Protein AF-A0A7C3M9N6-F1 (afdb_monomer)

Radius of gyration: 20.88 Å; Cα contacts (8 Å, |Δi|>4): 88; chains: 1; bounding box: 47×22×59 Å

Structure (mmCIF, N/CA/C/O backbone):
data_AF-A0A7C3M9N6-F1
#
_entry.id   AF-A0A7C3M9N6-F1
#
loop_
_atom_site.group_PDB
_atom_site.id
_atom_site.type_symbol
_atom_site.label_atom_id
_atom_site.label_alt_id
_atom_site.label_comp_id
_atom_site.label_asym_id
_atom_site.label_entity_id
_atom_site.label_seq_id
_atom_site.pdbx_PDB_ins_code
_atom_site.Cartn_x
_atom_site.Cartn_y
_atom_site.Cartn_z
_atom_site.occupancy
_atom_site.B_iso_or_equiv
_atom_site.auth_seq_id
_atom_site.auth_comp_id
_atom_site.auth_asym_id
_atom_site.auth_atom_id
_atom_site.pdbx_PDB_model_num
ATOM 1 N N . MET A 1 1 ? -21.839 -8.229 -10.566 1.00 61.47 1 MET A N 1
ATOM 2 C CA . MET A 1 1 ? -20.600 -8.918 -10.132 1.00 61.47 1 MET A CA 1
ATOM 3 C C . MET A 1 1 ? -20.954 -9.689 -8.872 1.00 61.47 1 MET A C 1
ATOM 5 O O . MET A 1 1 ? -21.576 -9.100 -7.994 1.00 61.47 1 MET A O 1
ATOM 9 N N . ARG A 1 2 ? -20.660 -10.991 -8.810 1.00 72.00 2 ARG A N 1
ATOM 10 C CA . ARG A 1 2 ? -21.024 -11.834 -7.659 1.00 72.00 2 ARG A CA 1
ATOM 11 C C . ARG A 1 2 ? -20.464 -11.207 -6.368 1.00 72.00 2 ARG A C 1
ATOM 13 O O . ARG A 1 2 ? -19.326 -10.745 -6.379 1.00 72.00 2 ARG A O 1
ATOM 20 N N . TYR A 1 3 ? -21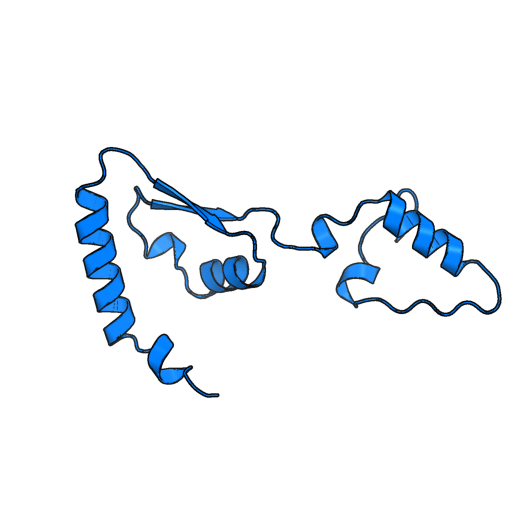.275 -11.160 -5.311 1.00 78.06 3 TYR A N 1
ATOM 21 C CA . TYR A 1 3 ? -20.944 -10.644 -3.972 1.00 78.06 3 TYR A CA 1
ATOM 22 C C . TYR A 1 3 ? -20.829 -9.122 -3.763 1.00 78.06 3 TYR A C 1
ATOM 24 O O . TYR A 1 3 ? -20.570 -8.700 -2.637 1.00 78.06 3 TYR A O 1
ATOM 32 N N . ILE A 1 4 ? -21.036 -8.272 -4.778 1.00 81.88 4 ILE A N 1
ATOM 33 C CA . ILE A 1 4 ? -21.006 -6.812 -4.544 1.00 81.88 4 ILE A CA 1
ATOM 34 C C . ILE A 1 4 ? -22.109 -6.386 -3.575 1.00 81.88 4 ILE A C 1
ATOM 36 O O . ILE A 1 4 ? -21.821 -5.659 -2.627 1.00 81.88 4 ILE A O 1
ATOM 40 N N . ASP A 1 5 ? -23.340 -6.834 -3.805 1.00 83.81 5 ASP A N 1
ATOM 41 C CA . ASP A 1 5 ? -24.492 -6.378 -3.024 1.00 83.81 5 ASP A CA 1
ATOM 42 C C . ASP A 1 5 ? -24.434 -6.909 -1.585 1.00 83.81 5 ASP A C 1
ATOM 44 O O . ASP A 1 5 ? -24.685 -6.172 -0.637 1.00 83.81 5 ASP A O 1
ATOM 48 N N . GLU A 1 6 ? -23.982 -8.154 -1.409 1.00 86.31 6 GLU A N 1
ATOM 49 C CA . GLU A 1 6 ? -23.829 -8.795 -0.098 1.00 86.31 6 GLU A CA 1
ATOM 50 C C . GLU A 1 6 ? -22.754 -8.117 0.771 1.00 86.31 6 GLU A C 1
ATOM 52 O O . GLU A 1 6 ? -22.990 -7.835 1.947 1.00 86.31 6 GLU A O 1
ATOM 57 N N . PHE A 1 7 ? -21.576 -7.813 0.208 1.00 87.88 7 PHE A N 1
ATOM 58 C CA . PHE A 1 7 ? -20.484 -7.177 0.961 1.00 87.88 7 PHE A CA 1
ATOM 59 C C . PHE A 1 7 ? -20.611 -5.654 1.071 1.00 87.88 7 PHE A C 1
ATOM 61 O O . PHE A 1 7 ? -19.875 -5.037 1.843 1.00 87.88 7 PHE A O 1
ATOM 68 N N . ARG A 1 8 ? -21.531 -5.034 0.324 1.00 88.38 8 ARG A N 1
ATOM 69 C CA . ARG A 1 8 ? -21.833 -3.596 0.419 1.00 88.38 8 ARG A CA 1
ATOM 70 C C . ARG A 1 8 ? -23.172 -3.300 1.083 1.00 88.38 8 ARG A C 1
ATOM 72 O O . ARG A 1 8 ? -23.584 -2.142 1.089 1.00 88.38 8 ARG A O 1
ATOM 79 N N . ASP A 1 9 ? -23.816 -4.304 1.673 1.00 92.56 9 ASP A N 1
ATOM 80 C CA . ASP A 1 9 ? -25.053 -4.119 2.422 1.00 92.56 9 ASP A CA 1
ATOM 81 C C . ASP A 1 9 ? -24.828 -3.210 3.652 1.00 92.56 9 ASP A C 1
ATOM 83 O O . ASP A 1 9 ? -24.096 -3.578 4.585 1.00 92.56 9 ASP A O 1
ATOM 87 N N . PRO A 1 10 ? -25.486 -2.036 3.717 1.00 93.31 10 PRO A N 1
ATOM 88 C CA . PRO A 1 10 ? -25.356 -1.125 4.848 1.00 93.31 10 PRO A CA 1
ATOM 89 C C . PRO A 1 10 ? -25.765 -1.751 6.184 1.00 93.31 10 PRO A C 1
ATOM 91 O O . PRO A 1 10 ? -25.232 -1.359 7.226 1.00 93.31 10 PRO A O 1
ATOM 94 N N . SER A 1 11 ? -26.708 -2.701 6.187 1.00 95.19 11 SER A N 1
ATOM 95 C CA . SER A 1 11 ? -27.179 -3.330 7.427 1.00 95.19 11 SER A CA 1
ATOM 96 C C . SER A 1 11 ? -26.093 -4.218 8.047 1.00 95.19 11 SER A C 1
ATOM 98 O O . SER A 1 11 ? -25.813 -4.125 9.248 1.00 95.19 11 SER A O 1
ATOM 100 N N . SER A 1 12 ? -25.405 -5.000 7.212 1.00 93.69 12 SER A N 1
ATOM 101 C CA . SER A 1 12 ? -24.267 -5.832 7.587 1.00 93.69 12 SER A CA 1
ATOM 102 C C . SER A 1 12 ? -23.095 -4.990 8.092 1.00 93.69 12 SER A C 1
ATOM 104 O O . SER A 1 12 ? -22.555 -5.270 9.165 1.00 93.69 12 SER A O 1
ATOM 106 N N . ILE A 1 13 ? -22.770 -3.895 7.398 1.00 94.31 13 ILE A N 1
ATOM 107 C CA . ILE A 1 13 ? -21.684 -2.982 7.788 1.00 94.31 13 ILE A CA 1
ATOM 108 C C . ILE A 1 13 ? -21.970 -2.332 9.149 1.00 94.31 13 ILE A C 1
ATOM 110 O O . ILE A 1 13 ? -21.109 -2.333 10.030 1.00 94.31 13 ILE A O 1
ATOM 114 N N . LYS A 1 14 ? -23.193 -1.827 9.375 1.00 95.69 14 LYS A N 1
ATOM 115 C CA . LYS A 1 14 ? -23.588 -1.252 10.676 1.00 95.69 14 LYS A CA 1
ATOM 116 C C . LYS A 1 14 ? -23.459 -2.269 11.810 1.00 95.69 14 LYS A C 1
ATOM 118 O O . LYS A 1 14 ? -22.983 -1.922 12.892 1.00 95.69 14 LYS A O 1
ATOM 123 N N . ARG A 1 15 ? -23.848 -3.526 11.565 1.00 97.00 15 ARG A N 1
ATOM 124 C CA . ARG A 1 15 ? -23.701 -4.618 12.538 1.00 97.00 15 ARG A CA 1
ATOM 125 C C . ARG A 1 15 ? -22.229 -4.899 12.849 1.00 97.00 15 ARG A C 1
ATOM 127 O O . ARG A 1 15 ? -21.877 -4.991 14.020 1.00 97.00 15 ARG A O 1
ATOM 134 N N . GLN A 1 16 ? -21.372 -4.973 11.831 1.00 96.19 16 GLN A N 1
ATOM 135 C CA . GLN A 1 16 ? -19.930 -5.172 12.017 1.00 96.19 16 GLN A CA 1
ATOM 136 C C . GLN A 1 16 ? -19.294 -4.030 12.813 1.00 96.19 16 GLN A C 1
ATOM 138 O O . GLN A 1 16 ? -18.566 -4.289 13.767 1.00 96.19 16 GLN A O 1
ATOM 143 N N . LEU A 1 17 ? -19.613 -2.774 12.487 1.00 96.88 17 LEU A N 1
ATOM 144 C CA . LEU A 1 17 ? -19.105 -1.619 13.229 1.00 96.88 17 LEU A CA 1
ATOM 145 C C . LEU A 1 17 ? -19.534 -1.652 14.698 1.00 96.88 17 LEU A C 1
ATOM 147 O O . LEU A 1 17 ? -18.718 -1.358 15.569 1.00 96.88 17 LEU A O 1
ATOM 151 N N . LYS A 1 18 ? -20.778 -2.045 14.998 1.00 98.00 18 LYS A N 1
ATOM 152 C CA . LYS A 1 18 ? -21.246 -2.189 16.385 1.00 98.00 18 LYS A CA 1
ATOM 153 C C . LYS A 1 18 ? -20.410 -3.209 17.162 1.00 98.00 18 LYS A C 1
ATOM 155 O O . LYS A 1 18 ? -19.982 -2.918 18.278 1.00 98.00 18 LYS A O 1
ATOM 160 N N . GLU A 1 19 ? -20.140 -4.368 16.568 1.00 98.19 19 GLU A N 1
ATOM 161 C CA . GLU A 1 19 ? -19.309 -5.390 17.210 1.00 98.19 19 GLU A CA 1
ATOM 162 C C . GLU A 1 19 ? -17.854 -4.936 17.357 1.00 98.19 19 GLU A C 1
ATOM 164 O O . GLU A 1 19 ? -17.275 -5.106 18.428 1.00 98.19 19 GLU A O 1
ATOM 169 N N . ILE A 1 20 ? -17.282 -4.278 16.344 1.00 97.81 20 ILE A N 1
ATOM 170 C CA . ILE A 1 20 ? -15.929 -3.706 16.424 1.00 97.81 20 ILE A CA 1
ATOM 171 C C . ILE A 1 20 ? -15.833 -2.700 17.576 1.00 97.81 20 ILE A C 1
ATOM 173 O O . ILE A 1 20 ? -14.896 -2.790 18.363 1.00 97.81 20 ILE A O 1
ATOM 177 N N . ASN A 1 21 ? -16.804 -1.790 17.725 1.00 97.69 21 ASN A N 1
ATOM 178 C CA . ASN A 1 21 ? -16.837 -0.834 18.841 1.00 97.69 21 ASN A CA 1
ATOM 179 C C . ASN A 1 21 ? -16.870 -1.556 20.198 1.00 97.69 21 ASN A C 1
ATOM 181 O O . ASN A 1 21 ? -16.042 -1.280 21.063 1.00 97.69 21 ASN A O 1
ATOM 185 N N . LYS A 1 22 ? -17.753 -2.551 20.350 1.00 98.12 22 LYS A N 1
ATOM 186 C CA . LYS A 1 22 ? -17.882 -3.343 21.584 1.00 98.12 22 LYS A CA 1
ATOM 187 C C . LYS A 1 22 ? -16.603 -4.100 21.950 1.00 98.12 22 LYS A C 1
ATOM 189 O O . LYS A 1 22 ? -16.299 -4.257 23.131 1.00 98.12 22 LYS A O 1
ATOM 194 N N . GLN A 1 23 ? -15.875 -4.629 20.966 1.00 97.69 23 GLN A N 1
ATOM 195 C CA . GLN A 1 23 ? -14.594 -5.292 21.230 1.00 97.69 23 GLN A CA 1
ATOM 196 C C . GLN A 1 23 ? -13.492 -4.276 21.520 1.00 97.69 23 GLN A C 1
ATOM 198 O O . GLN A 1 23 ? -12.665 -4.511 22.397 1.00 97.69 23 GLN A O 1
ATOM 203 N N . ALA A 1 24 ? -13.506 -3.134 20.832 1.00 97.50 24 ALA A N 1
ATOM 204 C CA . ALA A 1 24 ? -12.509 -2.093 21.009 1.00 97.50 24 ALA A CA 1
ATOM 205 C C . ALA A 1 24 ? -12.514 -1.504 22.427 1.00 97.50 24 ALA A C 1
ATOM 207 O O . ALA A 1 24 ? -11.442 -1.223 22.954 1.00 97.50 24 ALA A O 1
ATOM 208 N N . GLU A 1 25 ? -13.677 -1.377 23.072 1.00 97.06 25 GLU A N 1
ATOM 209 C CA . GLU A 1 25 ? -13.798 -0.925 24.472 1.00 97.06 25 GLU A CA 1
ATOM 210 C C . GLU A 1 25 ? -13.065 -1.827 25.477 1.00 97.06 25 GLU A C 1
ATOM 212 O O . GLU A 1 25 ? -12.673 -1.372 26.547 1.00 97.06 25 GLU A O 1
ATOM 217 N N . LYS A 1 26 ? -12.866 -3.106 25.140 1.00 97.50 26 LYS A N 1
ATOM 218 C CA . LYS A 1 26 ? -12.229 -4.098 26.018 1.00 97.50 26 LYS A CA 1
ATOM 219 C C . LYS A 1 26 ? -10.718 -4.189 25.828 1.00 97.50 26 LYS A C 1
ATOM 221 O O . LYS A 1 26 ? -10.063 -4.950 26.538 1.00 97.50 26 LYS A O 1
ATOM 226 N N . LEU A 1 27 ? -10.168 -3.486 24.838 1.00 97.06 27 LEU A N 1
ATOM 227 C CA . LEU A 1 27 ? -8.745 -3.553 24.537 1.00 97.06 27 LEU A CA 1
ATOM 228 C C . LEU A 1 27 ? -7.949 -2.791 25.606 1.00 97.06 27 LEU A C 1
ATOM 230 O O . LEU A 1 27 ? -8.260 -1.631 25.877 1.00 97.06 27 LEU A O 1
ATOM 234 N N . PRO A 1 28 ? -6.891 -3.392 26.178 1.00 96.69 28 PRO A N 1
ATOM 235 C CA . PRO A 1 28 ? -6.077 -2.740 27.203 1.00 96.69 28 PRO A CA 1
ATOM 236 C C . PRO A 1 28 ? -5.206 -1.606 26.639 1.00 96.69 28 PRO A C 1
ATOM 238 O O . PRO A 1 28 ? -4.692 -0.782 27.391 1.00 96.69 28 PRO A O 1
ATOM 241 N N . SER A 1 29 ? -5.014 -1.565 25.319 1.00 96.88 29 SER A N 1
ATOM 242 C CA . SER A 1 29 ? -4.188 -0.580 24.625 1.00 96.88 29 SER A CA 1
ATOM 243 C C . SER A 1 29 ? -4.659 -0.373 23.177 1.00 96.88 29 SER A C 1
ATOM 245 O O . SER A 1 29 ? -5.420 -1.189 22.646 1.00 96.88 29 SER A O 1
ATOM 247 N N . PRO A 1 30 ? -4.241 0.724 22.514 1.00 97.38 30 PRO A N 1
ATOM 248 C CA . PRO A 1 30 ? -4.540 0.938 21.104 1.00 97.38 30 PRO A CA 1
ATOM 249 C C . PRO A 1 30 ? -3.968 -0.163 20.203 1.00 97.38 30 PRO A C 1
ATOM 251 O O . PRO A 1 30 ? -2.822 -0.579 20.368 1.00 97.38 30 PRO A O 1
ATOM 254 N N . VAL A 1 31 ? -4.749 -0.579 19.206 1.00 97.94 31 VAL A N 1
ATOM 255 C CA . VAL A 1 31 ? -4.355 -1.573 18.200 1.00 97.94 31 VAL A CA 1
ATOM 256 C C . VAL A 1 31 ? -4.003 -0.877 16.896 1.00 97.94 31 VAL A C 1
ATOM 258 O O . VAL A 1 31 ? -4.732 -0.006 16.420 1.00 97.94 31 VAL A O 1
ATOM 261 N N . TYR A 1 32 ? -2.900 -1.306 16.292 1.00 97.81 32 TYR A N 1
ATOM 262 C CA . TYR A 1 32 ? -2.426 -0.824 15.003 1.00 97.81 32 TYR A CA 1
ATOM 263 C C . TYR A 1 32 ? -2.542 -1.951 13.979 1.00 97.81 32 TYR A C 1
ATOM 265 O O . TYR A 1 32 ? -1.942 -3.009 14.142 1.00 97.81 32 TYR A O 1
ATOM 273 N N . LEU A 1 33 ? -3.332 -1.727 12.934 1.00 97.38 33 LEU A N 1
ATOM 274 C CA . LEU A 1 33 ? -3.541 -2.672 11.842 1.00 97.38 33 LEU A CA 1
ATOM 275 C C . LEU A 1 33 ? -2.881 -2.107 10.592 1.00 97.38 33 LEU A C 1
ATOM 277 O O . LEU A 1 33 ? -3.303 -1.065 10.089 1.00 97.38 33 LEU A O 1
ATOM 281 N N . MET A 1 34 ? -1.847 -2.782 10.103 1.00 97.88 34 MET A N 1
ATOM 282 C CA . MET A 1 34 ? -1.182 -2.405 8.863 1.00 97.88 34 MET A CA 1
ATOM 283 C C . MET A 1 34 ? -1.748 -3.207 7.696 1.00 97.88 34 MET A C 1
ATOM 285 O O . MET A 1 34 ? -1.784 -4.434 7.740 1.00 97.88 34 MET A O 1
ATOM 289 N N . GLU A 1 35 ? -2.158 -2.510 6.641 1.00 97.56 35 GLU A N 1
ATOM 290 C CA . GLU A 1 35 ? -2.411 -3.120 5.338 1.00 97.56 35 GLU A CA 1
ATOM 291 C C . GLU A 1 35 ? -1.216 -2.902 4.405 1.00 97.56 35 GLU A C 1
ATOM 293 O O . GLU A 1 35 ? -0.483 -1.925 4.543 1.00 97.56 35 GLU A O 1
ATOM 298 N N . VAL A 1 36 ? -1.005 -3.838 3.481 1.00 97.62 36 VAL A N 1
ATOM 299 C CA . VAL A 1 36 ? 0.092 -3.823 2.498 1.00 97.62 36 VAL A CA 1
ATOM 300 C C . VAL A 1 36 ? -0.452 -4.044 1.086 1.00 97.62 36 VAL A C 1
ATOM 302 O O . VAL A 1 36 ? 0.099 -4.802 0.292 1.00 97.62 36 VAL A O 1
ATOM 305 N N . CYS A 1 37 ? -1.579 -3.40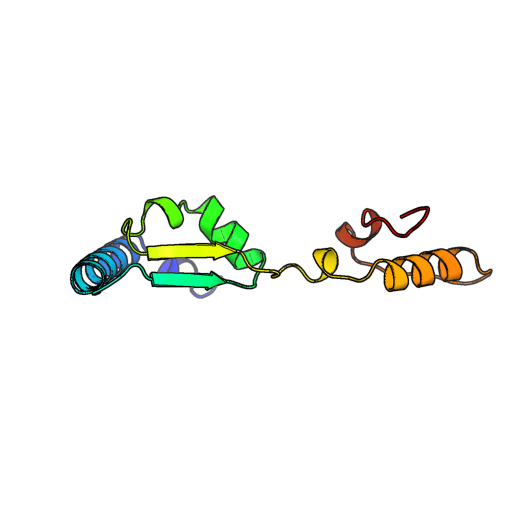8 0.765 1.00 97.94 37 CYS A N 1
ATOM 306 C CA . CYS A 1 37 ? -2.209 -3.502 -0.547 1.00 97.94 37 CYS A CA 1
ATOM 307 C C . CYS A 1 37 ? -2.796 -2.148 -0.949 1.00 97.94 37 CYS A C 1
ATOM 309 O O . CYS A 1 37 ? -3.783 -1.697 -0.368 1.00 97.94 37 CYS A O 1
ATOM 311 N N . GLY A 1 38 ? -2.277 -1.542 -2.023 1.00 96.50 38 GLY A N 1
ATOM 312 C CA . GLY A 1 38 ? -2.770 -0.244 -2.505 1.00 96.50 38 GLY A CA 1
ATOM 313 C C . GLY A 1 38 ? -4.287 -0.201 -2.761 1.00 96.50 38 GLY A C 1
ATOM 314 O O . GLY A 1 38 ? -4.933 0.826 -2.547 1.00 96.50 38 GLY A O 1
ATOM 315 N N . THR A 1 39 ? -4.903 -1.328 -3.139 1.00 96.81 39 THR A N 1
ATOM 316 C CA . THR A 1 39 ? -6.364 -1.425 -3.292 1.00 96.81 39 THR A CA 1
ATOM 317 C C . THR A 1 39 ? -7.102 -1.301 -1.955 1.00 96.81 39 THR A C 1
ATOM 319 O O . THR A 1 39 ? -8.152 -0.657 -1.906 1.00 96.81 39 THR A O 1
ATOM 322 N N . HIS A 1 40 ? -6.558 -1.843 -0.861 1.00 97.56 40 HIS A N 1
ATOM 323 C CA . HIS A 1 40 ? -7.092 -1.612 0.483 1.00 97.56 40 HIS A CA 1
ATOM 324 C C . HIS A 1 40 ? -6.879 -0.166 0.926 1.00 97.56 40 HIS A C 1
ATOM 326 O O . HIS A 1 40 ? -7.832 0.436 1.420 1.00 97.56 40 HIS A O 1
ATOM 332 N N . THR A 1 41 ? -5.703 0.425 0.680 1.00 97.06 41 THR A N 1
ATOM 333 C CA . THR A 1 41 ? -5.463 1.855 0.941 1.00 97.06 41 THR A CA 1
ATOM 334 C C . THR A 1 41 ? -6.538 2.725 0.279 1.00 97.06 41 THR A C 1
ATOM 336 O O . THR A 1 41 ? -7.149 3.577 0.932 1.00 97.06 41 THR A O 1
ATOM 339 N N . MET A 1 42 ? -6.824 2.466 -1.005 1.00 96.94 42 MET A N 1
ATOM 340 C CA . MET A 1 42 ? -7.846 3.186 -1.766 1.00 96.94 42 MET A CA 1
ATOM 341 C C . MET A 1 42 ? -9.247 2.951 -1.200 1.00 96.94 42 MET A C 1
ATOM 343 O O . MET A 1 42 ? -9.980 3.9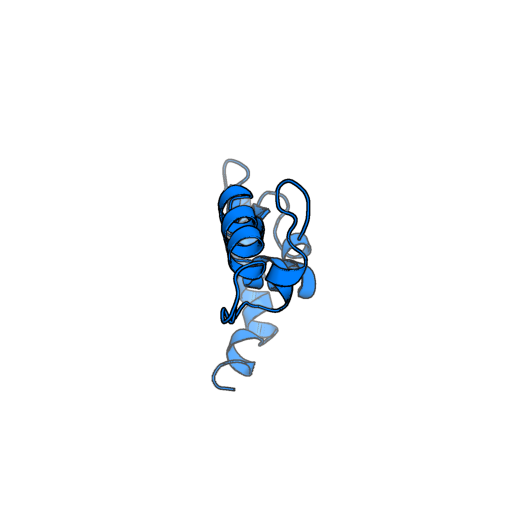15 -0.991 1.00 96.94 42 MET A O 1
ATOM 347 N N . ALA A 1 43 ? -9.618 1.703 -0.899 1.00 95.69 43 ALA A N 1
ATOM 348 C CA . ALA A 1 43 ? -10.925 1.387 -0.322 1.00 95.69 43 ALA A CA 1
ATOM 349 C C . ALA A 1 43 ? -11.132 2.063 1.045 1.00 95.69 43 ALA A C 1
ATOM 351 O O . ALA A 1 43 ? -12.186 2.649 1.292 1.00 95.69 43 ALA A O 1
ATOM 352 N N . ILE A 1 44 ? -10.111 2.048 1.906 1.00 96.62 44 ILE A N 1
ATOM 353 C CA . ILE A 1 44 ? -10.125 2.698 3.221 1.00 96.62 44 ILE A CA 1
ATOM 354 C C . ILE A 1 44 ? -10.385 4.200 3.088 1.00 96.62 44 ILE A C 1
ATOM 356 O O . ILE A 1 44 ? -11.217 4.737 3.824 1.00 96.62 44 ILE A O 1
ATOM 360 N N . GLY A 1 45 ? -9.695 4.871 2.160 1.00 95.69 45 GLY A N 1
ATOM 361 C CA . GLY A 1 45 ? -9.888 6.298 1.896 1.00 95.69 45 GLY A CA 1
ATOM 362 C C . GLY A 1 45 ? -11.252 6.597 1.274 1.00 95.69 45 GLY A C 1
ATOM 363 O O . GLY A 1 45 ? -11.991 7.440 1.776 1.00 95.69 45 GLY A O 1
ATOM 364 N N . ARG A 1 46 ? -11.619 5.855 0.225 1.00 95.81 46 ARG A N 1
ATOM 365 C CA . ARG A 1 46 ? -12.864 6.036 -0.534 1.00 95.81 46 ARG A CA 1
ATOM 366 C C . ARG A 1 46 ? -14.117 5.869 0.322 1.00 95.81 46 ARG A C 1
ATOM 368 O O . ARG A 1 46 ? -15.081 6.598 0.119 1.00 95.81 46 ARG A O 1
ATOM 375 N N . PHE A 1 47 ? -14.120 4.901 1.237 1.00 94.19 47 PHE A N 1
ATOM 376 C CA . PHE A 1 47 ? -15.280 4.594 2.079 1.00 94.19 47 PHE A CA 1
ATOM 377 C C . PHE A 1 47 ? -15.195 5.200 3.486 1.00 94.19 47 PHE A C 1
ATOM 379 O O . PHE A 1 47 ? -16.048 4.910 4.320 1.00 94.19 47 PHE A O 1
ATOM 386 N N . GLY A 1 48 ? -14.180 6.024 3.773 1.00 95.12 48 GLY A N 1
ATOM 387 C CA . GLY A 1 48 ? -14.043 6.682 5.075 1.00 95.12 48 GLY A CA 1
ATOM 388 C C . GLY A 1 48 ? -13.893 5.706 6.249 1.00 95.12 48 GLY A C 1
ATOM 389 O O . GLY A 1 48 ? -14.345 5.983 7.361 1.00 95.12 48 GLY A O 1
ATOM 390 N N . ILE A 1 49 ? -13.272 4.541 6.023 1.00 96.00 49 ILE A N 1
ATOM 391 C CA . ILE A 1 49 ? -13.178 3.474 7.036 1.00 96.00 49 ILE A CA 1
ATOM 392 C C . ILE A 1 49 ? -12.392 3.960 8.263 1.00 96.00 49 ILE A C 1
ATOM 394 O O . ILE A 1 49 ? -12.727 3.611 9.392 1.00 96.00 49 ILE A O 1
ATOM 398 N N . ARG A 1 50 ? -11.390 4.831 8.067 1.00 95.56 50 ARG A N 1
ATOM 399 C CA . ARG A 1 50 ? -10.605 5.430 9.165 1.00 95.56 50 ARG A CA 1
ATOM 400 C C . ARG A 1 50 ? -11.482 6.202 10.148 1.00 95.56 50 ARG A C 1
ATOM 402 O O . ARG A 1 50 ? -11.226 6.148 11.344 1.00 95.56 50 ARG A O 1
ATOM 409 N N . GLN A 1 51 ? -12.484 6.920 9.645 1.00 95.44 51 GLN A N 1
ATOM 410 C CA . GLN A 1 51 ? -13.403 7.716 10.456 1.00 95.44 51 GLN A CA 1
ATOM 411 C C . GLN A 1 51 ? -14.494 6.856 11.103 1.00 95.44 51 GLN A C 1
ATOM 413 O O . GLN A 1 51 ? -15.002 7.220 12.159 1.00 95.44 51 GLN A O 1
ATOM 418 N N . ALA A 1 52 ? -14.850 5.727 10.485 1.00 95.62 52 ALA A N 1
ATOM 419 C CA . ALA A 1 52 ? -15.859 4.809 11.008 1.00 95.62 52 ALA A CA 1
ATOM 420 C C . ALA A 1 52 ? -15.351 3.938 12.172 1.00 95.62 52 ALA A C 1
ATOM 422 O O . ALA A 1 52 ? -16.154 3.453 12.971 1.00 95.62 52 ALA A O 1
ATOM 423 N N . LEU A 1 53 ? -14.037 3.708 12.263 1.00 97.06 53 LEU A N 1
ATOM 424 C CA . LEU A 1 53 ? -13.438 2.878 13.306 1.00 97.06 53 LEU A CA 1
ATOM 425 C C . LEU A 1 53 ? -13.276 3.626 14.649 1.00 97.06 53 LEU A C 1
ATOM 427 O O . LEU A 1 53 ? -13.062 4.841 14.667 1.00 97.06 53 LEU A O 1
ATOM 431 N N . PRO A 1 54 ? -13.312 2.902 15.785 1.00 97.19 54 PRO A N 1
ATOM 432 C CA . PRO A 1 54 ? -12.997 3.443 17.107 1.00 97.19 54 PRO A CA 1
ATOM 433 C C . PRO A 1 54 ? -11.628 4.134 17.163 1.00 97.19 54 PRO A C 1
ATOM 435 O O . PRO A 1 54 ? -10.663 3.683 16.548 1.00 97.19 54 PRO A O 1
ATOM 438 N N . LYS A 1 55 ? -11.495 5.191 17.979 1.00 95.75 55 LYS A N 1
ATOM 439 C CA . LYS A 1 55 ? -10.253 5.990 18.071 1.00 95.75 55 LYS A CA 1
ATOM 440 C C . LYS A 1 55 ? -9.017 5.183 18.491 1.00 95.75 55 LYS A C 1
ATOM 442 O O . LYS A 1 55 ? -7.907 5.596 18.146 1.00 95.75 55 LYS A O 1
ATOM 447 N N . ASN A 1 56 ? -9.196 4.089 19.232 1.00 97.31 56 ASN A N 1
ATOM 448 C CA . ASN A 1 56 ? -8.133 3.191 19.688 1.00 97.31 56 ASN A CA 1
ATOM 449 C C . ASN A 1 56 ? -7.766 2.100 18.666 1.00 97.31 56 ASN A C 1
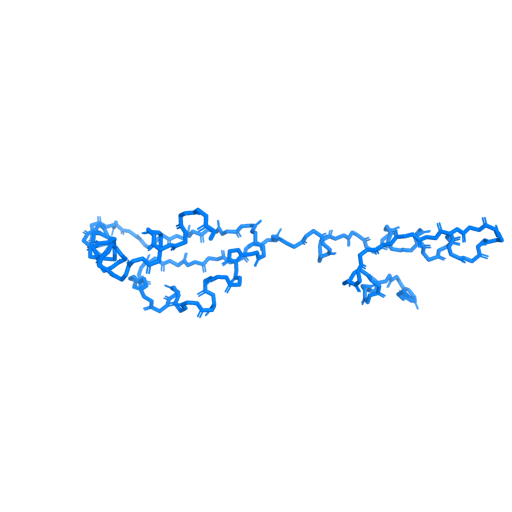ATOM 451 O O . ASN A 1 56 ? -6.863 1.317 18.939 1.00 97.31 56 ASN A O 1
ATOM 455 N N . ILE A 1 57 ? -8.400 2.066 17.492 1.00 97.88 57 ILE A N 1
ATOM 456 C CA . ILE A 1 57 ? -7.970 1.252 16.352 1.00 97.88 57 ILE A CA 1
ATOM 457 C C . ILE A 1 57 ? -7.364 2.185 15.303 1.00 97.88 57 ILE A C 1
ATOM 459 O O . ILE A 1 57 ? -8.010 3.107 14.804 1.00 97.88 57 ILE A O 1
ATOM 463 N N . LYS A 1 58 ? -6.096 1.962 14.962 1.00 97.06 58 LYS A N 1
ATOM 464 C CA . LYS A 1 58 ? -5.347 2.756 13.987 1.00 97.06 58 LYS A CA 1
ATOM 465 C C . LYS A 1 58 ? -5.047 1.917 12.759 1.00 97.06 58 LYS A C 1
ATOM 467 O O . LYS A 1 58 ? -4.416 0.873 12.857 1.00 97.06 58 LYS A O 1
ATOM 472 N N . LEU A 1 59 ? -5.466 2.401 11.595 1.00 97.44 59 LEU A N 1
ATOM 473 C CA . LEU A 1 59 ? -5.072 1.815 10.317 1.00 97.44 59 LEU A CA 1
ATOM 474 C C . LEU A 1 59 ? -3.757 2.444 9.848 1.00 97.44 59 LEU A C 1
ATOM 476 O O . LEU A 1 59 ? -3.650 3.670 9.776 1.00 97.44 59 LEU A O 1
ATOM 480 N N . ILE A 1 60 ? -2.782 1.623 9.484 1.00 96.94 60 ILE A N 1
ATOM 481 C CA . ILE A 1 60 ? -1.509 2.041 8.892 1.00 96.94 60 ILE A CA 1
ATOM 482 C C . ILE A 1 60 ? -1.470 1.524 7.455 1.00 96.94 60 ILE A C 1
ATOM 484 O O . ILE A 1 60 ? -1.816 0.375 7.198 1.00 96.94 60 IL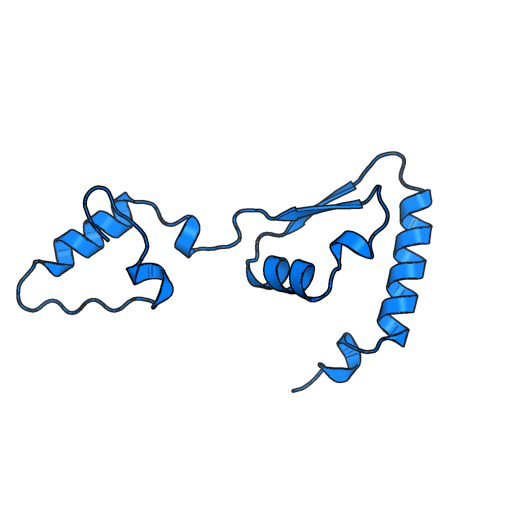E A O 1
ATOM 488 N N . SER A 1 61 ? -1.053 2.377 6.523 1.00 96.44 61 SER A N 1
ATOM 489 C CA . SER A 1 61 ? -0.799 1.962 5.144 1.00 96.44 61 SER A CA 1
ATOM 490 C C . SER A 1 61 ? 0.684 1.676 4.990 1.00 96.44 61 SER A C 1
ATOM 492 O O . SER A 1 61 ? 1.508 2.577 5.128 1.00 96.44 61 SER A O 1
ATOM 494 N N . GLY A 1 62 ? 1.009 0.403 4.800 1.00 96.62 62 GLY A N 1
ATOM 495 C CA . GLY A 1 62 ? 2.360 -0.078 4.558 1.00 96.62 62 GLY A CA 1
ATOM 496 C C . GLY A 1 62 ? 2.747 -0.015 3.075 1.00 96.62 62 GLY A C 1
ATOM 497 O O . GLY A 1 62 ? 2.011 0.537 2.251 1.00 96.62 62 GLY A O 1
ATOM 498 N N . PRO A 1 63 ? 3.901 -0.598 2.708 1.00 96.62 63 PRO A N 1
ATOM 499 C CA . PRO A 1 63 ? 4.427 -0.586 1.342 1.00 96.62 63 PRO A CA 1
ATOM 500 C C . PRO A 1 63 ? 3.673 -1.567 0.420 1.00 96.62 63 PRO A C 1
ATOM 502 O O . PRO A 1 63 ? 4.201 -2.589 -0.000 1.00 96.62 63 PRO A O 1
ATOM 505 N N . GLY A 1 64 ? 2.410 -1.265 0.112 1.00 95.81 64 GLY A N 1
ATOM 506 C CA . GLY A 1 64 ? 1.520 -2.113 -0.695 1.00 95.81 64 GLY A CA 1
ATOM 507 C C . GLY A 1 64 ? 1.501 -1.827 -2.199 1.00 95.81 64 GLY A C 1
ATOM 508 O O . GLY A 1 64 ? 0.593 -2.288 -2.891 1.00 95.81 64 GLY A O 1
ATOM 509 N N . CYS A 1 65 ? 2.437 -1.013 -2.690 1.00 96.75 65 CYS A N 1
ATOM 510 C CA . CYS A 1 65 ? 2.530 -0.584 -4.083 1.00 96.75 65 CYS A CA 1
ATOM 511 C C . CYS A 1 65 ? 3.823 -1.150 -4.696 1.00 96.75 65 CYS A C 1
ATOM 513 O O . CYS A 1 65 ? 4.893 -0.638 -4.368 1.00 96.75 65 CYS A O 1
ATOM 515 N N . PRO A 1 66 ? 3.756 -2.170 -5.575 1.00 95.75 66 PRO A N 1
ATOM 516 C CA . PRO A 1 66 ? 4.954 -2.812 -6.127 1.00 95.75 66 PRO A CA 1
ATOM 517 C C . PRO A 1 66 ? 5.803 -1.845 -6.962 1.00 95.75 66 PRO A C 1
ATOM 519 O O . PRO A 1 66 ? 7.027 -1.871 -6.891 1.00 95.75 66 PRO A O 1
ATOM 522 N N . VAL A 1 67 ? 5.153 -0.935 -7.692 1.00 96.56 67 VAL A N 1
ATOM 523 C CA . VAL A 1 67 ? 5.815 0.118 -8.473 1.00 96.56 67 VAL A CA 1
ATOM 524 C C . VAL A 1 67 ? 6.615 1.053 -7.564 1.00 96.56 67 VAL A C 1
ATOM 526 O O . VAL A 1 67 ? 7.789 1.301 -7.800 1.00 96.56 67 VAL A O 1
ATOM 529 N N . CYS A 1 68 ? 6.007 1.500 -6.466 1.00 94.44 68 CYS A N 1
ATOM 530 C CA . CYS A 1 68 ? 6.590 2.468 -5.541 1.00 94.44 68 CYS A CA 1
ATOM 531 C C . CYS A 1 68 ? 7.806 1.931 -4.767 1.00 94.44 68 CYS A C 1
ATOM 533 O O . CYS A 1 68 ? 8.588 2.719 -4.247 1.00 94.44 68 CYS A O 1
ATOM 535 N N . VAL A 1 69 ? 7.939 0.607 -4.646 1.00 95.69 69 VAL A N 1
ATOM 536 C CA . VAL A 1 69 ? 9.073 -0.053 -3.972 1.00 95.69 69 VAL A CA 1
ATOM 537 C C . VAL A 1 69 ? 10.072 -0.663 -4.953 1.00 95.69 69 VAL A C 1
ATOM 539 O O . VAL A 1 69 ? 10.998 -1.355 -4.531 1.00 95.69 69 VAL A O 1
ATOM 542 N N . THR A 1 70 ? 9.884 -0.446 -6.258 1.00 96.00 70 THR A N 1
ATOM 543 C CA . THR A 1 70 ? 10.839 -0.904 -7.267 1.00 96.00 70 THR A CA 1
ATOM 544 C C . THR A 1 70 ? 12.145 -0.121 -7.100 1.00 96.00 70 THR A C 1
ATOM 546 O O . THR A 1 70 ? 12.100 1.108 -7.083 1.00 96.00 70 THR A O 1
ATOM 549 N N . PRO A 1 71 ? 13.304 -0.792 -6.960 1.00 95.56 71 PRO A N 1
ATOM 550 C CA . PRO A 1 71 ? 14.582 -0.101 -6.839 1.00 95.56 71 PRO A CA 1
ATOM 551 C C . PRO A 1 71 ? 14.888 0.741 -8.082 1.00 95.56 71 PRO A C 1
ATOM 553 O O . PRO A 1 71 ? 14.695 0.277 -9.207 1.00 95.56 71 PRO A O 1
ATOM 556 N N . ASP A 1 72 ? 15.454 1.925 -7.877 1.00 95.06 72 ASP A N 1
ATOM 557 C CA . ASP A 1 72 ? 15.976 2.807 -8.931 1.00 95.06 72 ASP A CA 1
ATOM 558 C C . ASP A 1 72 ? 16.926 2.079 -9.899 1.00 95.06 72 ASP A C 1
ATOM 560 O O . ASP A 1 72 ? 16.779 2.183 -11.112 1.00 95.06 72 ASP A O 1
ATOM 564 N N . SER A 1 73 ? 17.806 1.219 -9.383 1.00 96.38 73 SER A N 1
ATOM 565 C CA . SER A 1 73 ? 18.720 0.394 -10.187 1.00 96.38 73 SER A CA 1
ATOM 566 C C . SER A 1 73 ? 18.022 -0.560 -11.167 1.00 96.38 73 SER A C 1
ATOM 568 O O . SER A 1 73 ? 18.636 -1.004 -12.141 1.00 96.38 73 SER A O 1
ATOM 570 N N . TYR A 1 74 ? 16.757 -0.917 -10.924 1.00 95.94 74 TYR A N 1
ATOM 571 C CA . TYR A 1 74 ? 15.955 -1.690 -11.872 1.00 95.94 74 TYR A CA 1
ATOM 572 C C . TYR A 1 74 ? 15.449 -0.798 -13.012 1.00 95.94 74 TYR A C 1
ATOM 574 O O . TYR A 1 74 ? 15.502 -1.201 -14.175 1.00 95.94 74 TYR A O 1
ATOM 582 N N . ILE A 1 75 ? 15.027 0.426 -12.686 1.00 96.19 75 ILE A N 1
ATOM 583 C CA . ILE A 1 75 ? 14.605 1.440 -13.659 1.00 96.19 75 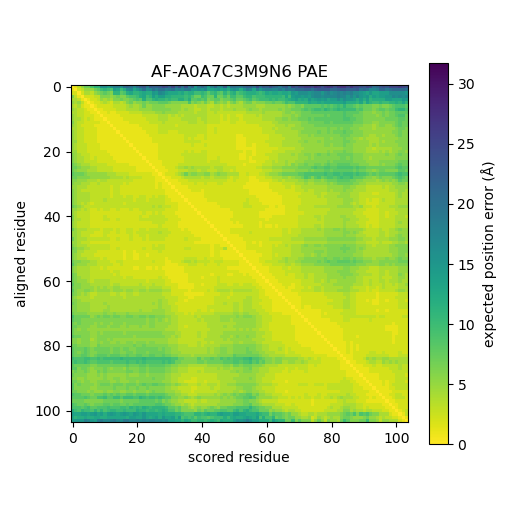ILE A CA 1
ATOM 584 C C . ILE A 1 75 ? 15.787 1.848 -14.543 1.00 96.19 75 ILE A C 1
ATOM 586 O O . ILE A 1 75 ? 15.668 1.835 -15.764 1.00 96.19 75 ILE A O 1
ATOM 590 N N . ASP A 1 76 ? 16.966 2.069 -13.959 1.00 96.44 76 ASP A N 1
ATOM 591 C CA . ASP A 1 76 ? 18.188 2.414 -14.697 1.00 96.44 76 ASP A CA 1
ATOM 592 C C . ASP A 1 76 ? 18.574 1.346 -15.728 1.00 96.44 76 ASP A C 1
ATOM 594 O O . ASP A 1 76 ? 18.994 1.663 -16.842 1.00 96.44 76 ASP A O 1
ATOM 598 N N . LYS A 1 77 ? 18.389 0.061 -15.396 1.00 95.94 77 LYS A N 1
ATOM 599 C CA . LYS A 1 77 ? 18.604 -1.038 -16.349 1.00 95.94 77 LYS A CA 1
ATOM 600 C C . LYS A 1 77 ? 17.601 -0.989 -17.495 1.00 95.94 77 LYS A C 1
ATOM 602 O O . LYS A 1 77 ? 17.994 -1.204 -18.638 1.00 95.94 77 LYS A O 1
ATOM 607 N N . ALA A 1 78 ? 16.329 -0.708 -17.209 1.00 95.50 78 ALA A N 1
ATOM 608 C CA . ALA A 1 78 ? 15.313 -0.557 -18.247 1.00 95.50 78 ALA A CA 1
ATOM 609 C C . ALA A 1 78 ? 15.626 0.637 -19.166 1.00 95.50 78 ALA A C 1
ATOM 611 O O . ALA A 1 78 ? 15.578 0.488 -20.386 1.00 95.50 78 ALA A O 1
ATOM 612 N N . ILE A 1 79 ? 16.048 1.774 -18.601 1.00 95.00 79 ILE A N 1
ATOM 613 C CA . ILE A 1 79 ? 16.489 2.954 -19.359 1.00 95.00 79 ILE A CA 1
ATOM 614 C C . ILE A 1 79 ? 17.693 2.603 -20.239 1.00 95.00 79 ILE A C 1
ATOM 616 O O . ILE A 1 79 ? 17.673 2.868 -21.440 1.00 95.00 79 ILE A O 1
ATOM 620 N N . TYR A 1 80 ? 18.710 1.932 -19.691 1.00 96.06 80 TYR A N 1
ATOM 621 C CA . TYR A 1 80 ? 19.873 1.492 -20.466 1.00 96.06 80 TYR A CA 1
ATOM 622 C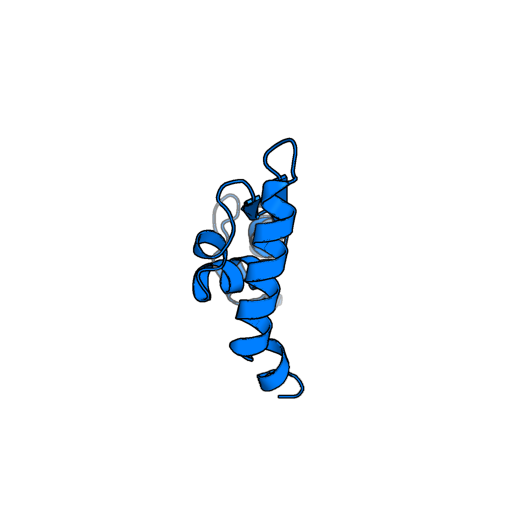 C . TYR A 1 80 ? 19.476 0.598 -21.650 1.00 96.06 80 TYR A C 1
ATOM 624 O O . TYR A 1 80 ? 19.899 0.843 -22.780 1.00 96.06 80 TYR A O 1
ATOM 632 N N . LEU A 1 81 ? 18.624 -0.405 -21.408 1.00 95.88 81 LEU A N 1
ATOM 633 C CA . LEU A 1 81 ? 18.127 -1.302 -22.453 1.00 95.88 81 LEU A CA 1
ATOM 634 C C . LEU A 1 81 ? 17.312 -0.553 -23.517 1.00 95.88 81 LEU A C 1
ATOM 636 O O . LEU A 1 81 ? 17.370 -0.926 -24.686 1.00 95.88 81 LEU A O 1
ATOM 640 N N . SER A 1 82 ? 16.605 0.519 -23.141 1.00 94.44 82 SER A N 1
ATOM 641 C CA . SER A 1 82 ? 15.803 1.328 -24.071 1.00 94.44 82 SER A CA 1
ATOM 642 C C . SER A 1 82 ? 16.643 2.065 -25.121 1.00 94.44 82 SER A C 1
ATOM 644 O O . SER A 1 82 ? 16.135 2.398 -26.189 1.00 94.44 82 SER A O 1
ATOM 646 N N . HIS A 1 83 ? 17.932 2.295 -24.847 1.00 94.50 83 HIS A N 1
ATOM 647 C CA . HIS A 1 83 ? 18.860 2.941 -25.777 1.00 94.50 83 HIS A CA 1
ATOM 648 C C . HIS A 1 83 ? 19.513 1.971 -26.774 1.00 94.50 83 HIS A C 1
ATOM 650 O O . HIS A 1 83 ? 20.222 2.410 -27.685 1.00 94.50 83 HIS A O 1
ATOM 656 N N . LEU A 1 84 ? 19.308 0.660 -26.618 1.00 97.31 84 LEU A N 1
ATOM 657 C CA . LEU A 1 84 ? 19.846 -0.342 -27.534 1.00 97.31 84 LEU A CA 1
ATOM 658 C C . LEU A 1 84 ? 18.999 -0.431 -28.810 1.00 97.31 84 LEU A C 1
ATOM 660 O O . LEU A 1 84 ? 17.783 -0.250 -28.795 1.00 97.31 84 LEU A O 1
ATOM 664 N N . LYS A 1 85 ? 19.653 -0.731 -29.938 1.00 97.31 85 LYS A N 1
ATOM 665 C CA . LYS A 1 85 ? 18.957 -0.953 -31.213 1.00 97.31 85 LYS A CA 1
ATOM 666 C C . LYS A 1 85 ? 18.137 -2.243 -31.155 1.00 97.31 85 LYS A C 1
ATOM 668 O O . LYS A 1 85 ? 18.569 -3.217 -30.545 1.00 97.31 85 LYS A O 1
ATOM 673 N N . ASP A 1 86 ? 16.985 -2.229 -31.823 1.00 96.75 86 ASP A N 1
ATOM 674 C CA . ASP A 1 86 ? 16.097 -3.385 -31.998 1.00 96.75 86 ASP A CA 1
ATOM 675 C C . ASP A 1 86 ? 15.558 -3.995 -30.682 1.00 96.75 86 ASP A C 1
ATOM 677 O O . ASP A 1 86 ? 15.243 -5.183 -30.618 1.00 96.75 86 ASP A O 1
ATOM 681 N N . VAL A 1 87 ? 15.407 -3.176 -29.629 1.00 97.50 87 VAL A N 1
ATOM 682 C CA . VAL A 1 87 ? 14.799 -3.565 -28.343 1.00 97.50 87 VAL A CA 1
ATOM 683 C C . VAL A 1 87 ? 13.408 -2.948 -28.186 1.00 97.50 87 VAL A C 1
ATOM 685 O O . VAL A 1 87 ? 13.216 -1.750 -28.376 1.00 97.50 87 VAL A O 1
ATOM 688 N N . ILE A 1 88 ? 12.433 -3.768 -27.779 1.00 96.81 88 ILE A N 1
ATOM 689 C CA . ILE A 1 88 ? 11.094 -3.320 -27.376 1.00 96.81 88 ILE A CA 1
ATOM 690 C C . ILE A 1 88 ? 10.933 -3.569 -25.878 1.00 96.81 88 ILE A C 1
ATOM 692 O O . ILE A 1 88 ? 11.064 -4.702 -25.415 1.00 96.81 88 ILE A O 1
ATOM 696 N N . ILE A 1 89 ? 10.606 -2.515 -25.128 1.00 95.69 89 ILE A N 1
ATOM 697 C CA . ILE A 1 89 ? 10.293 -2.600 -23.699 1.00 95.69 89 ILE A CA 1
ATOM 698 C C . ILE A 1 89 ? 8.787 -2.470 -23.508 1.00 95.69 89 ILE A C 1
ATOM 700 O O . ILE A 1 89 ? 8.154 -1.546 -24.016 1.00 95.69 89 ILE A O 1
ATOM 704 N N . THR A 1 90 ? 8.218 -3.386 -22.731 1.00 96.44 90 THR A N 1
ATOM 705 C CA . THR A 1 90 ? 6.818 -3.340 -22.306 1.00 96.44 90 THR A CA 1
ATOM 706 C C . THR A 1 90 ? 6.752 -3.108 -20.807 1.00 96.44 90 THR A C 1
ATOM 708 O O . THR A 1 90 ? 7.449 -3.781 -20.049 1.00 96.44 90 THR A O 1
ATOM 711 N N . THR A 1 91 ? 5.899 -2.189 -20.368 1.00 95.69 91 THR A N 1
ATOM 712 C CA . THR A 1 91 ? 5.742 -1.857 -18.951 1.00 95.69 91 THR A CA 1
ATOM 713 C C . THR A 1 91 ? 4.312 -1.417 -18.645 1.00 95.69 91 THR A C 1
ATOM 715 O O . THR A 1 91 ? 3.534 -1.129 -19.558 1.00 95.69 91 THR A O 1
ATOM 718 N N . PHE A 1 92 ? 3.951 -1.374 -17.364 1.00 96.62 92 PHE A N 1
ATOM 719 C CA . PHE A 1 92 ? 2.695 -0.770 -16.928 1.00 96.62 92 PHE A CA 1
ATOM 720 C C . PHE A 1 92 ? 2.763 0.759 -17.042 1.00 96.62 92 PHE A C 1
ATOM 722 O O . PHE A 1 92 ? 3.828 1.362 -16.924 1.00 96.62 92 PHE A O 1
ATOM 729 N N . GLY A 1 93 ? 1.620 1.406 -17.284 1.00 95.44 93 GLY A N 1
ATOM 730 C CA . GLY A 1 93 ? 1.586 2.849 -17.553 1.00 95.44 93 GLY A CA 1
ATOM 731 C C . GLY A 1 93 ? 2.007 3.728 -16.368 1.00 95.44 93 GLY A C 1
ATOM 732 O O . GLY A 1 93 ? 2.509 4.829 -16.571 1.00 95.44 93 GLY A O 1
ATOM 733 N N . ASP A 1 94 ? 1.823 3.250 -15.140 1.00 95.25 94 ASP A N 1
ATOM 734 C CA . ASP A 1 94 ? 2.288 3.910 -13.916 1.00 95.25 94 ASP A CA 1
ATOM 735 C C . ASP A 1 94 ? 3.815 3.855 -13.767 1.00 95.25 94 ASP A C 1
ATOM 737 O O . ASP A 1 94 ? 4.420 4.835 -13.334 1.00 95.25 94 ASP A O 1
ATOM 741 N N . MET A 1 95 ? 4.438 2.761 -14.203 1.00 95.50 95 MET A N 1
ATOM 742 C CA . MET A 1 95 ? 5.888 2.573 -14.160 1.00 95.50 95 MET A CA 1
ATOM 743 C C . MET A 1 95 ? 6.656 3.552 -15.066 1.00 95.50 95 MET A C 1
ATOM 745 O O . MET A 1 95 ? 7.772 3.926 -14.734 1.00 95.50 95 MET A O 1
ATOM 749 N N . VAL A 1 96 ? 6.057 4.037 -16.162 1.00 92.56 96 VAL A N 1
ATOM 750 C CA . VAL A 1 96 ? 6.699 4.982 -17.112 1.00 92.56 96 VAL A CA 1
ATOM 751 C C . VAL A 1 96 ? 7.132 6.297 -16.449 1.00 92.56 96 VAL A C 1
ATOM 753 O O . VAL A 1 96 ? 7.996 6.999 -16.957 1.00 92.56 96 VAL A O 1
ATOM 756 N N . LYS A 1 97 ?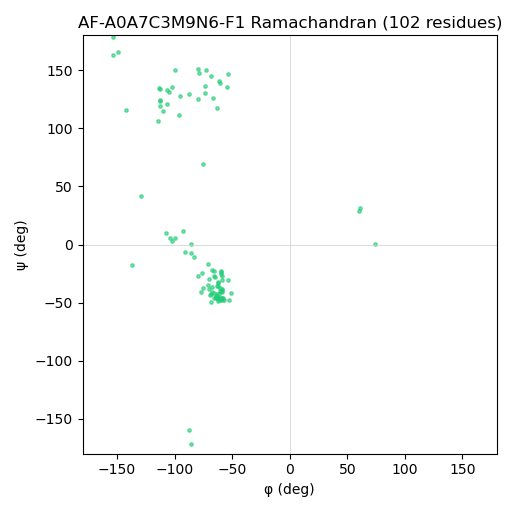 6.510 6.665 -15.326 1.00 91.38 97 LYS A N 1
ATOM 757 C CA . LYS A 1 97 ? 6.780 7.929 -14.623 1.00 91.38 97 LYS A CA 1
ATOM 758 C C . LYS A 1 97 ? 7.662 7.754 -13.389 1.00 91.38 97 LYS A C 1
ATOM 760 O O . LYS A 1 97 ? 7.853 8.719 -12.649 1.00 91.38 97 LYS A O 1
ATOM 765 N N . VAL A 1 98 ? 8.133 6.539 -13.119 1.00 95.06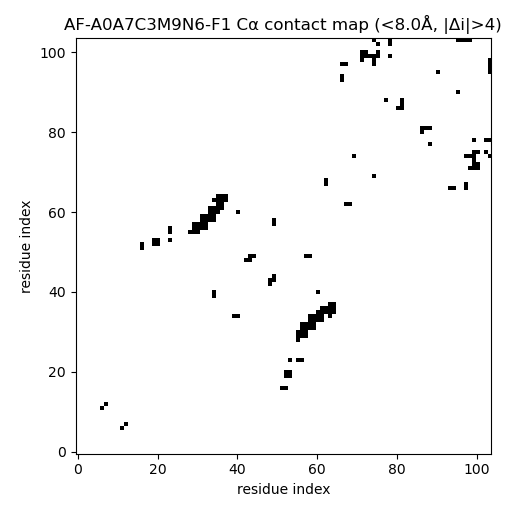 98 VAL A N 1
ATOM 766 C CA . VAL A 1 98 ? 8.989 6.268 -11.963 1.00 95.06 98 VAL A CA 1
ATOM 767 C C . VAL A 1 98 ? 10.412 6.709 -12.302 1.00 95.06 98 VAL A C 1
ATOM 769 O O . VAL A 1 98 ? 10.943 6.270 -13.318 1.00 95.06 98 VAL A O 1
ATOM 772 N N . PRO A 1 99 ? 11.036 7.578 -11.490 1.00 93.12 99 PRO A N 1
ATOM 773 C CA . PRO A 1 99 ? 12.388 8.042 -11.764 1.00 93.12 99 PRO A CA 1
ATOM 774 C C . PRO A 1 99 ? 13.424 6.947 -11.480 1.00 93.12 99 PRO A C 1
ATOM 776 O O . PRO A 1 99 ? 13.372 6.284 -10.443 1.00 93.12 99 PRO A O 1
ATOM 779 N N . GLY A 1 100 ? 14.384 6.804 -12.391 1.00 91.69 100 GLY A N 1
ATOM 780 C CA . GLY A 1 100 ? 15.702 6.238 -12.119 1.00 91.69 100 GLY A CA 1
ATOM 781 C C . GLY A 1 100 ? 16.679 7.319 -11.640 1.00 91.69 100 GLY A C 1
ATOM 782 O O . GLY A 1 100 ? 16.281 8.399 -11.194 1.00 91.69 100 GLY A O 1
ATOM 783 N N . SER A 1 101 ? 17.975 7.050 -11.765 1.00 92.50 101 SER A N 1
ATOM 784 C CA . SER A 1 101 ? 19.044 7.936 -11.286 1.00 92.50 101 SER A CA 1
ATOM 785 C C . SER A 1 101 ? 19.180 9.234 -12.093 1.00 92.50 101 SER A C 1
ATOM 787 O O . SER A 1 101 ? 19.626 10.248 -11.558 1.00 92.50 101 SER A O 1
ATOM 789 N N . SER A 1 102 ? 18.835 9.220 -13.384 1.00 87.62 102 SER A N 1
ATOM 790 C CA . SER A 1 102 ? 19.050 10.359 -14.299 1.00 87.62 102 SER A CA 1
ATOM 791 C C . SER A 1 102 ? 17.884 10.667 -15.245 1.00 87.62 102 SER A C 1
ATOM 793 O O . SER A 1 102 ? 17.829 11.762 -15.802 1.00 87.62 102 SER A O 1
ATOM 795 N N . SER A 1 103 ? 16.957 9.727 -15.429 1.00 88.19 103 SER A N 1
ATOM 796 C CA . SER A 1 103 ? 15.752 9.853 -16.257 1.00 88.19 103 SER A CA 1
ATOM 797 C C . SER A 1 103 ? 14.674 8.906 -15.721 1.00 88.19 103 SER A C 1
ATOM 799 O O . SER A 1 103 ? 14.910 8.185 -14.754 1.00 88.19 103 SER A O 1
ATOM 801 N N . SER A 1 104 ? 13.500 8.906 -16.344 1.00 83.00 104 SER A N 1
ATOM 802 C CA . SER A 1 104 ? 12.441 7.897 -16.204 1.00 83.00 104 SER A CA 1
ATOM 803 C C . SER A 1 104 ? 12.193 7.207 -17.537 1.00 83.00 104 SER A C 1
ATOM 805 O O . SER A 1 104 ? 12.240 7.955 -18.545 1.00 83.00 104 SER A O 1
#

Mean predicted aligned error: 4.34 Å

Secondary structure (DSSP, 8-state):
-TTHHHHT-HHHHHHHHHHHHHHHTT-SS-EEEEE--HHHHHHHHHTTHHHHS-TTEEEEE-S--TTTTS-HHHHHHHHHHHTSTT------TTGGG---SS--

Solvent-accessible surface area (backbone atoms only — not comparable to full-atom values): 6475 Å² total; per-residue (Å²): 117,94,63,53,68,73,79,62,33,66,70,60,51,55,52,50,50,53,51,51,46,63,53,55,75,71,48,96,61,72,47,79,47,74,45,62,39,50,68,55,53,48,50,38,62,76,68,43,45,74,76,71,47,53,92,52,54,43,82,41,81,50,91,24,43,73,72,83,69,53,57,41,74,58,44,41,51,52,54,56,50,65,72,44,85,98,59,86,88,85,77,59,82,74,58,60,72,48,64,27,91,86,55,92

Foldseek 3Di:
DPCPCVVPPPVVVVVVLVVQVVVLVVDPAAAEAEDQAVVVVCVCVVVVVQVSHDPSYHYHYDNNDPLVPDDLVVVVVVVVQVPDPPDDDDDDPVNQPDHHPPGD

Sequence (104 aa):
MRYIDEFRDPSSIKRQLKEINKQAEKLPSPVYLMEVCGTHTMAIGRFGIRQALPKNIKLISGPGCPVCVTPDSYIDKAIYLSHLKDVIITTFGDMVKVPGSSSS

pLDDT: mean 94.6, std 5.33, range [61.47, 98.19]

Nearest PDB structures (foldseek):
  3vys-assembly1_B  TM=8.978E-01  e=2.371E-05  Thermococcus kodakarensis KOD1